Protein AF-A0A061F0X8-F1 (afdb_monomer)

Structure (mmCIF, N/CA/C/O backbone):
data_AF-A0A061F0X8-F1
#
_entry.id   AF-A0A061F0X8-F1
#
loop_
_atom_site.group_PDB
_atom_site.id
_atom_site.type_symbol
_atom_site.label_atom_id
_atom_site.label_alt_id
_atom_site.label_comp_id
_atom_site.label_asym_id
_atom_site.label_entity_id
_atom_site.label_seq_id
_atom_site.pdbx_PDB_ins_code
_atom_site.Cartn_x
_atom_site.Cartn_y
_atom_site.Cartn_z
_atom_site.occupancy
_atom_site.B_iso_or_equiv
_atom_site.auth_seq_id
_atom_site.auth_comp_id
_atom_site.auth_asym_id
_atom_site.auth_atom_id
_atom_site.pdbx_PDB_model_num
ATOM 1 N N . MET A 1 1 ? 11.553 -8.098 -6.217 1.00 59.06 1 MET A N 1
ATOM 2 C CA . MET A 1 1 ? 10.451 -7.288 -6.781 1.00 59.06 1 MET A CA 1
ATOM 3 C C . MET A 1 1 ? 9.212 -7.229 -5.880 1.00 59.06 1 MET A C 1
ATOM 5 O O . MET A 1 1 ? 8.798 -6.135 -5.521 1.00 59.06 1 MET A O 1
ATOM 9 N N . ASN A 1 2 ? 8.655 -8.365 -5.433 1.00 69.56 2 ASN A N 1
ATOM 10 C CA . ASN A 1 2 ? 7.354 -8.390 -4.731 1.00 69.56 2 ASN A CA 1
ATOM 11 C C . ASN A 1 2 ? 7.320 -7.640 -3.382 1.00 69.56 2 ASN A C 1
ATOM 13 O O . ASN A 1 2 ? 6.309 -7.032 -3.047 1.00 69.56 2 ASN A O 1
ATOM 17 N N . LYS A 1 3 ? 8.431 -7.601 -2.628 1.00 80.56 3 LYS A N 1
ATOM 18 C CA . LYS A 1 3 ? 8.507 -6.831 -1.369 1.00 80.56 3 LYS A CA 1
ATOM 19 C C . LYS A 1 3 ? 8.357 -5.316 -1.582 1.00 80.56 3 LYS A C 1
ATOM 21 O O . LYS A 1 3 ? 7.738 -4.656 -0.755 1.00 80.56 3 LYS A O 1
ATOM 26 N N . THR A 1 4 ? 8.884 -4.765 -2.678 1.00 84.31 4 THR A N 1
ATOM 27 C CA . THR A 1 4 ? 8.784 -3.326 -2.991 1.00 84.31 4 THR A CA 1
ATOM 28 C C . THR A 1 4 ? 7.346 -2.934 -3.322 1.00 84.31 4 THR A C 1
ATOM 30 O O . THR A 1 4 ? 6.855 -1.931 -2.811 1.00 84.31 4 THR A O 1
ATOM 33 N N . LEU A 1 5 ? 6.647 -3.776 -4.089 1.00 87.31 5 LEU A N 1
ATOM 34 C CA . LEU A 1 5 ? 5.228 -3.603 -4.415 1.00 87.31 5 LEU A CA 1
ATOM 35 C C . LEU A 1 5 ? 4.345 -3.569 -3.169 1.00 87.31 5 LEU A C 1
ATOM 37 O O . LEU A 1 5 ? 3.570 -2.635 -2.988 1.00 87.31 5 LEU A O 1
ATOM 41 N N . VAL A 1 6 ? 4.512 -4.546 -2.275 1.00 90.31 6 VAL A N 1
ATOM 42 C CA . VAL A 1 6 ? 3.738 -4.620 -1.026 1.00 90.31 6 VAL A CA 1
ATOM 43 C C . VAL A 1 6 ? 4.015 -3.412 -0.127 1.00 90.31 6 VAL A C 1
ATOM 45 O O . VAL A 1 6 ? 3.086 -2.867 0.468 1.00 90.31 6 VAL A O 1
ATOM 48 N N . LYS A 1 7 ? 5.272 -2.949 -0.047 1.00 91.56 7 LYS A N 1
ATOM 49 C CA . LYS A 1 7 ? 5.613 -1.736 0.713 1.00 91.56 7 LYS A CA 1
ATOM 50 C C . LYS A 1 7 ? 4.946 -0.494 0.119 1.00 91.56 7 LYS A C 1
ATOM 52 O O . LYS A 1 7 ? 4.396 0.290 0.883 1.00 91.56 7 LYS A O 1
ATOM 57 N N . MET A 1 8 ? 4.929 -0.334 -1.205 1.00 90.69 8 MET A N 1
ATOM 58 C CA . MET A 1 8 ? 4.262 0.811 -1.835 1.00 90.69 8 MET A CA 1
ATOM 59 C C . MET A 1 8 ? 2.745 0.762 -1.718 1.00 90.69 8 MET A C 1
ATOM 61 O O . MET A 1 8 ? 2.159 1.772 -1.350 1.00 90.69 8 MET A O 1
ATOM 65 N N . ALA A 1 9 ? 2.113 -0.392 -1.937 1.00 91.75 9 ALA A N 1
ATOM 66 C CA . ALA A 1 9 ? 0.673 -0.540 -1.729 1.00 91.75 9 ALA A CA 1
ATOM 67 C C . ALA A 1 9 ? 0.285 -0.198 -0.281 1.00 91.75 9 ALA A C 1
ATOM 69 O O . ALA A 1 9 ? -0.667 0.543 -0.041 1.00 91.75 9 ALA A O 1
ATOM 70 N N . ARG A 1 10 ? 1.082 -0.646 0.696 1.00 92.56 10 ARG A N 1
ATOM 71 C CA . ARG A 1 10 ? 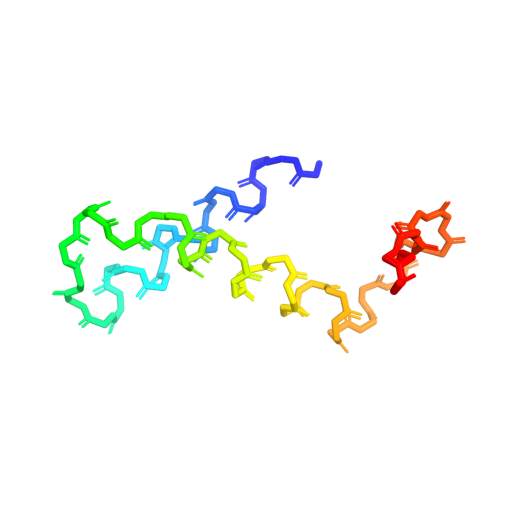0.873 -0.300 2.106 1.00 92.56 10 ARG A CA 1
ATOM 72 C C . ARG A 1 10 ? 1.074 1.194 2.379 1.00 92.56 10 ARG A C 1
ATOM 74 O O . ARG A 1 10 ? 0.262 1.779 3.087 1.00 92.56 10 ARG A O 1
ATOM 81 N N . CYS A 1 11 ? 2.106 1.818 1.807 1.00 93.44 11 CYS A N 1
ATOM 82 C CA . CYS A 1 11 ? 2.310 3.266 1.910 1.00 93.44 11 CYS A CA 1
ATOM 83 C C . CYS A 1 11 ? 1.169 4.064 1.268 1.00 93.44 11 CYS A C 1
ATOM 85 O O . CYS A 1 11 ? 0.765 5.074 1.833 1.00 93.44 11 CYS A O 1
ATOM 87 N N . LEU A 1 12 ? 0.628 3.618 0.131 1.00 92.75 12 LEU A N 1
ATOM 88 C CA . LEU A 1 12 ? -0.506 4.263 -0.536 1.00 92.75 12 LEU A CA 1
ATOM 89 C C . LEU A 1 12 ? -1.762 4.221 0.338 1.00 92.75 12 LEU A C 1
ATOM 91 O O . LEU A 1 12 ? -2.432 5.239 0.490 1.00 92.75 12 LEU A O 1
ATOM 95 N N . LEU A 1 13 ? -2.046 3.075 0.962 1.00 94.31 13 LEU A N 1
ATOM 96 C CA . LEU A 1 13 ? -3.189 2.941 1.865 1.00 94.31 13 LEU A CA 1
ATOM 97 C C . LEU A 1 13 ? -3.021 3.778 3.133 1.00 94.31 13 LEU A C 1
ATOM 99 O O . LEU A 1 13 ? -3.916 4.543 3.473 1.00 94.31 13 LEU A O 1
ATOM 103 N N . ILE A 1 14 ? -1.868 3.683 3.804 1.00 93.69 14 ILE A N 1
ATOM 104 C CA . ILE A 1 14 ? -1.603 4.439 5.039 1.00 93.69 14 ILE A CA 1
ATOM 105 C C . ILE A 1 14 ? -1.574 5.943 4.751 1.00 93.69 14 ILE A C 1
ATOM 107 O O . ILE A 1 14 ? -2.224 6.713 5.448 1.00 93.69 14 ILE A O 1
ATOM 111 N N . GLY A 1 15 ? -0.870 6.364 3.699 1.00 92.06 15 GLY A N 1
ATOM 112 C CA . GLY A 1 15 ? -0.721 7.775 3.341 1.00 92.06 15 GLY A CA 1
ATOM 113 C C . GLY A 1 15 ? -2.024 8.442 2.902 1.00 92.06 15 GLY A C 1
ATOM 114 O O . GLY A 1 15 ? -2.145 9.660 2.994 1.00 92.06 15 GLY A O 1
ATOM 115 N N . LYS A 1 16 ? -3.008 7.661 2.443 1.00 90.94 16 LYS A N 1
ATOM 116 C CA . LYS A 1 16 ? -4.350 8.147 2.095 1.00 90.94 16 LYS A CA 1
ATOM 117 C C . LYS A 1 16 ? -5.420 7.797 3.132 1.00 90.94 16 LYS A C 1
ATOM 119 O O . LYS A 1 16 ? -6.580 8.121 2.911 1.00 90.94 16 LYS A O 1
ATOM 124 N N . GLY A 1 17 ? -5.056 7.144 4.240 1.00 92.56 17 GLY A N 1
ATOM 125 C CA . GLY A 1 17 ? -6.012 6.682 5.252 1.00 92.56 17 GLY A CA 1
ATOM 126 C C . GLY A 1 17 ? -7.068 5.717 4.700 1.00 92.56 17 GLY A C 1
ATOM 127 O O . GLY A 1 17 ? -8.195 5.689 5.189 1.00 92.56 17 GLY A O 1
ATOM 128 N N . LEU A 1 18 ? -6.737 4.962 3.649 1.00 92.81 18 LEU A N 1
ATOM 129 C CA . LEU A 1 18 ? -7.684 4.089 2.967 1.00 92.81 18 LEU A CA 1
ATOM 130 C C . LEU A 1 18 ? -7.827 2.746 3.698 1.00 92.81 18 LEU A C 1
ATOM 132 O O . LEU A 1 18 ? -6.822 2.136 4.074 1.00 92.81 18 LEU A O 1
ATOM 136 N N . PRO A 1 19 ? -9.061 2.235 3.851 1.00 91.38 19 PRO A N 1
ATOM 137 C CA . PRO A 1 19 ? -9.286 0.916 4.422 1.00 91.38 19 PRO A CA 1
ATOM 138 C C . PRO A 1 19 ? -8.714 -0.192 3.531 1.00 91.38 19 PRO A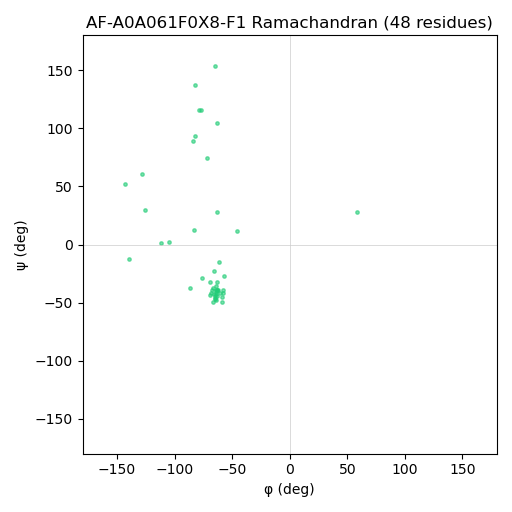 C 1
ATOM 140 O O . PRO A 1 19 ? -8.661 -0.082 2.306 1.00 91.38 19 PRO A O 1
ATOM 143 N N . THR A 1 20 ? -8.359 -1.321 4.144 1.00 91.75 20 THR A N 1
ATOM 144 C CA . THR A 1 20 ? -7.671 -2.446 3.485 1.00 91.75 20 THR A CA 1
ATOM 145 C C . THR A 1 20 ? -8.468 -3.081 2.340 1.00 91.75 20 THR A C 1
ATOM 147 O O . THR A 1 20 ? -7.895 -3.778 1.513 1.00 91.75 20 THR A O 1
ATOM 150 N N . ARG A 1 21 ? -9.774 -2.806 2.221 1.00 93.69 21 ARG A N 1
ATOM 151 C CA . ARG A 1 21 ? -10.585 -3.214 1.058 1.00 93.69 21 ARG A CA 1
ATOM 152 C C . ARG A 1 21 ? -10.034 -2.686 -0.275 1.00 93.69 21 ARG A C 1
ATOM 154 O O . ARG A 1 21 ? -10.208 -3.331 -1.298 1.00 93.69 21 ARG A O 1
ATOM 161 N N . PHE A 1 22 ? -9.317 -1.561 -0.246 1.00 92.12 22 PHE A N 1
ATOM 162 C CA . PHE A 1 22 ? -8.675 -0.956 -1.417 1.00 92.12 22 PHE A CA 1
ATOM 163 C C . PHE A 1 22 ? -7.307 -1.580 -1.752 1.00 92.12 22 PHE A C 1
ATOM 165 O O . PHE A 1 22 ? -6.548 -1.029 -2.545 1.00 92.12 22 PHE A O 1
ATOM 172 N N . TRP A 1 23 ? -6.951 -2.724 -1.156 1.00 91.56 23 TRP A N 1
ATOM 173 C CA . TRP A 1 23 ? -5.652 -3.375 -1.364 1.00 91.56 23 TRP A CA 1
ATOM 174 C C . TRP A 1 23 ? -5.368 -3.711 -2.834 1.00 91.56 23 TRP A C 1
ATOM 176 O O . TRP A 1 23 ? -4.244 -3.519 -3.296 1.00 91.56 23 TRP A O 1
ATOM 186 N N . ALA A 1 24 ? -6.381 -4.157 -3.582 1.00 92.19 24 ALA A N 1
ATOM 187 C CA . ALA A 1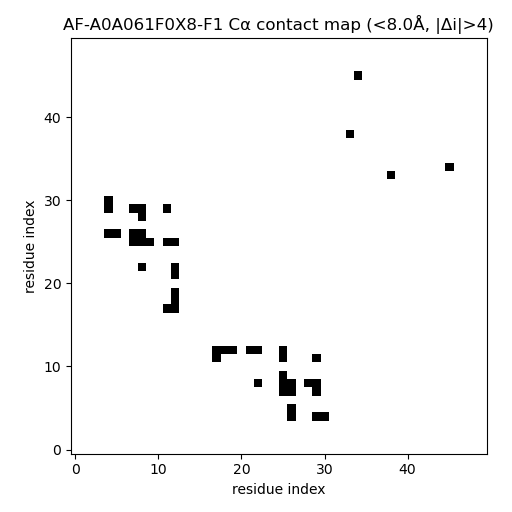 24 ? -6.245 -4.460 -5.007 1.00 92.19 24 ALA A CA 1
ATOM 188 C C . ALA A 1 24 ? -5.930 -3.203 -5.842 1.00 92.19 24 ALA A C 1
ATOM 190 O O . ALA A 1 24 ? -5.008 -3.216 -6.655 1.00 92.19 24 ALA A O 1
ATOM 191 N N . GLU A 1 25 ? -6.627 -2.092 -5.592 1.00 91.06 25 GLU A N 1
ATOM 192 C CA . GLU A 1 25 ? -6.381 -0.804 -6.260 1.00 91.06 25 GLU A CA 1
ATOM 193 C C . GLU A 1 25 ? -5.034 -0.193 -5.863 1.00 91.06 25 GLU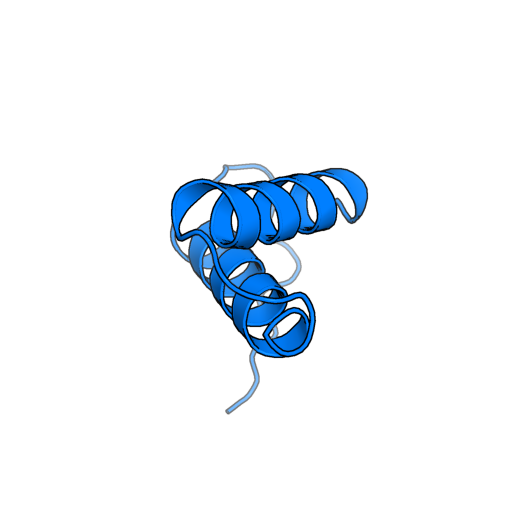 A C 1
ATOM 195 O O . GLU A 1 25 ? -4.311 0.332 -6.714 1.00 91.06 25 GLU A O 1
ATOM 200 N N . ALA A 1 26 ? -4.646 -0.312 -4.591 1.00 93.25 26 ALA A N 1
ATOM 201 C CA . ALA A 1 26 ? -3.342 0.135 -4.112 1.00 93.25 26 ALA A CA 1
ATOM 202 C C . ALA A 1 26 ? -2.194 -0.663 -4.750 1.00 93.25 26 ALA A C 1
ATOM 204 O O . ALA A 1 26 ? -1.173 -0.079 -5.117 1.00 93.25 26 ALA A O 1
ATOM 205 N N . LEU A 1 27 ? -2.359 -1.978 -4.933 1.00 91.06 27 LEU A N 1
ATOM 206 C CA . LEU A 1 27 ? -1.404 -2.809 -5.669 1.00 91.06 27 LEU A CA 1
ATOM 207 C C . LEU A 1 27 ? -1.337 -2.420 -7.145 1.00 91.06 27 LEU A C 1
ATOM 209 O O . LEU A 1 27 ? -0.234 -2.245 -7.658 1.00 91.06 27 LEU A O 1
ATOM 213 N N . ASN A 1 28 ? -2.480 -2.237 -7.809 1.00 90.31 28 ASN A N 1
ATOM 214 C CA . ASN A 1 28 ? -2.513 -1.836 -9.215 1.00 90.31 28 ASN A CA 1
ATOM 215 C C . ASN A 1 28 ? -1.834 -0.472 -9.424 1.00 90.31 28 ASN A C 1
ATOM 217 O O . ASN A 1 28 ? -1.015 -0.302 -10.323 1.00 90.31 28 ASN A O 1
ATOM 221 N N . THR A 1 29 ? -2.082 0.474 -8.518 1.00 89.44 29 THR A N 1
ATOM 222 C CA . THR A 1 29 ? -1.428 1.789 -8.516 1.00 89.44 29 THR A CA 1
ATOM 223 C C . THR A 1 29 ? 0.077 1.674 -8.272 1.00 89.44 29 THR A C 1
ATOM 225 O O . THR A 1 29 ? 0.856 2.350 -8.937 1.00 89.44 29 THR A O 1
ATOM 228 N N . ALA A 1 30 ? 0.515 0.802 -7.359 1.00 90.06 30 ALA A N 1
ATOM 229 C CA . ALA A 1 30 ? 1.934 0.565 -7.103 1.00 90.06 30 ALA A CA 1
ATOM 230 C C . ALA A 1 30 ? 2.649 -0.098 -8.297 1.00 90.06 30 ALA A C 1
ATOM 232 O O . ALA A 1 30 ? 3.794 0.251 -8.584 1.00 90.06 30 ALA A O 1
ATOM 233 N N . VAL A 1 31 ? 1.986 -1.023 -9.004 1.00 87.44 31 VAL A N 1
ATOM 234 C CA . VAL A 1 31 ? 2.486 -1.607 -10.264 1.00 87.44 31 VAL A CA 1
ATOM 235 C C . VAL A 1 31 ? 2.578 -0.532 -11.335 1.00 87.44 31 VAL A C 1
ATOM 237 O O . VAL A 1 31 ? 3.624 -0.397 -11.963 1.00 87.44 31 VAL A O 1
ATOM 240 N N . ASN A 1 32 ? 1.525 0.268 -11.499 1.00 85.75 32 ASN A N 1
ATOM 241 C CA . ASN A 1 32 ? 1.507 1.360 -12.461 1.00 85.75 32 ASN A CA 1
ATOM 242 C C . ASN A 1 32 ? 2.634 2.363 -12.179 1.00 85.75 32 ASN A C 1
ATOM 244 O O . ASN A 1 32 ? 3.375 2.711 -13.087 1.00 85.75 32 ASN A O 1
ATOM 248 N N . LEU A 1 33 ? 2.844 2.750 -10.918 1.00 82.56 33 LEU A N 1
ATOM 249 C CA . LEU A 1 33 ? 3.916 3.664 -10.515 1.00 82.56 33 LEU A CA 1
ATOM 250 C C . LEU A 1 33 ? 5.317 3.092 -10.790 1.00 82.56 33 LEU A C 1
ATOM 252 O O . LEU A 1 33 ? 6.193 3.826 -11.236 1.00 82.56 33 LEU A O 1
ATOM 256 N N . LEU A 1 34 ? 5.530 1.791 -10.566 1.00 78.88 34 LEU A N 1
ATOM 257 C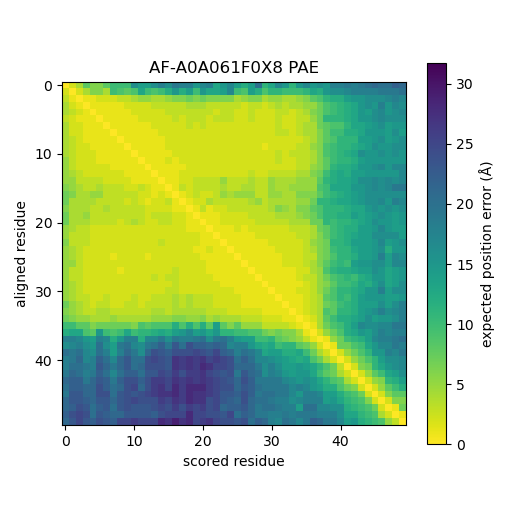 CA . LEU A 1 34 ? 6.789 1.112 -10.908 1.00 78.88 34 LEU A CA 1
ATOM 258 C C . LEU A 1 34 ? 7.019 0.975 -12.405 1.00 78.88 34 LEU A C 1
ATOM 260 O O . LEU A 1 34 ? 8.164 0.946 -12.837 1.00 78.88 34 LEU A O 1
ATOM 264 N N . ASN A 1 35 ? 5.944 0.828 -13.171 1.00 75.06 35 ASN A N 1
ATOM 265 C CA . ASN A 1 35 ? 6.010 0.738 -14.619 1.00 75.06 35 ASN A CA 1
ATOM 266 C C . ASN A 1 35 ? 6.243 2.120 -15.253 1.00 75.06 35 ASN A C 1
ATOM 268 O O . ASN A 1 35 ? 6.850 2.217 -16.313 1.00 75.06 35 ASN A O 1
ATOM 272 N N . TYR A 1 36 ? 5.775 3.186 -14.595 1.00 73.31 36 TYR A N 1
ATOM 273 C CA . TYR A 1 36 ? 5.880 4.564 -15.076 1.00 73.31 36 TYR A CA 1
ATOM 274 C C . TYR A 1 36 ? 7.186 5.249 -14.681 1.00 73.31 36 TYR A C 1
ATOM 276 O O . TYR A 1 36 ? 7.735 6.039 -15.445 1.00 73.31 36 TYR A O 1
ATOM 284 N N . LEU A 1 37 ? 7.686 4.978 -13.474 1.00 66.50 37 LEU A N 1
ATOM 285 C CA . LEU A 1 37 ? 9.020 5.398 -13.078 1.00 66.50 37 LEU A CA 1
ATOM 286 C C . LEU A 1 37 ? 9.992 4.428 -13.746 1.00 66.50 37 LEU A C 1
ATOM 288 O O . LEU A 1 37 ? 9.972 3.249 -13.397 1.00 66.50 37 LEU A O 1
ATOM 292 N N . PRO A 1 38 ? 10.857 4.871 -14.674 1.00 55.78 38 PRO A N 1
ATOM 293 C CA . PRO A 1 38 ? 11.851 4.004 -15.278 1.00 55.78 38 PRO A CA 1
ATOM 294 C C . PRO A 1 38 ? 12.925 3.717 -14.226 1.00 55.78 38 PRO A C 1
ATOM 296 O O . PRO A 1 38 ? 14.036 4.248 -14.252 1.00 55.78 38 PRO A O 1
ATOM 299 N N . THR A 1 39 ? 12.611 2.873 -13.244 1.00 54.97 39 THR A N 1
ATOM 300 C CA . THR A 1 39 ? 13.645 2.174 -12.502 1.00 54.97 39 THR A CA 1
ATOM 301 C C . THR A 1 39 ? 14.341 1.302 -13.533 1.00 54.97 39 THR A C 1
ATOM 303 O O . THR A 1 39 ? 13.785 0.2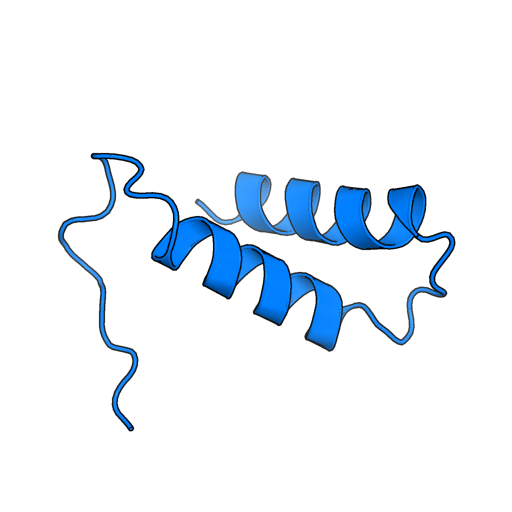97 -13.968 1.00 54.97 39 THR A O 1
ATOM 306 N N . LYS A 1 40 ? 15.538 1.738 -13.942 1.00 51.91 40 LYS A N 1
ATOM 307 C CA . LYS A 1 40 ? 16.516 1.133 -14.873 1.00 51.91 40 LYS A CA 1
ATOM 308 C C . LYS A 1 40 ? 16.811 -0.376 -14.686 1.00 51.91 40 LYS A C 1
ATOM 310 O O . LYS A 1 40 ? 17.765 -0.884 -15.257 1.00 51.91 40 LYS A O 1
ATOM 315 N N . ALA A 1 41 ? 16.036 -1.101 -13.885 1.00 53.16 41 ALA A N 1
ATOM 316 C CA . ALA A 1 41 ? 16.197 -2.509 -13.557 1.00 53.16 41 ALA A CA 1
ATOM 317 C C . ALA A 1 41 ? 15.095 -3.429 -14.134 1.00 53.16 41 ALA A C 1
ATOM 319 O O . ALA A 1 41 ? 15.133 -4.625 -13.850 1.00 53.16 41 ALA A O 1
ATOM 320 N N . LEU A 1 42 ? 14.111 -2.925 -14.901 1.00 54.75 42 LEU A N 1
ATOM 321 C CA . LEU A 1 42 ? 12.989 -3.742 -15.410 1.00 54.75 42 LEU A CA 1
ATOM 322 C C . LEU A 1 42 ? 12.782 -3.701 -16.937 1.00 54.75 42 LEU A C 1
ATOM 324 O O . LEU A 1 42 ? 11.683 -3.955 -17.418 1.00 54.75 42 LEU A O 1
ATOM 328 N N . GLU A 1 43 ? 13.844 -3.511 -17.714 1.00 50.19 43 GLU A N 1
ATOM 329 C CA . GLU A 1 43 ? 13.865 -3.653 -19.189 1.00 50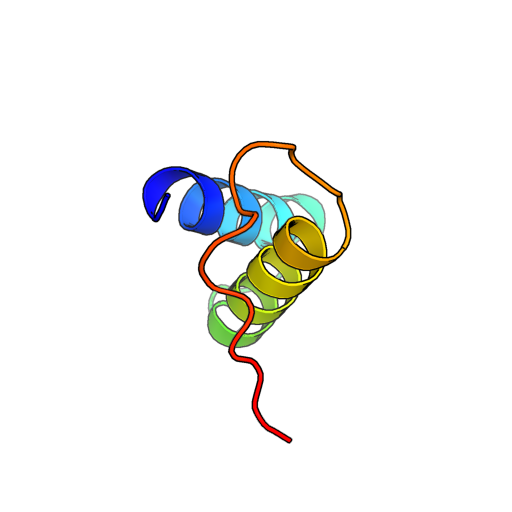.19 43 GLU A CA 1
ATOM 330 C C . GLU A 1 43 ? 13.557 -5.093 -19.696 1.00 50.19 43 GLU A C 1
ATOM 332 O O . GLU A 1 43 ? 14.051 -5.517 -20.732 1.00 50.19 43 GLU A O 1
ATOM 337 N N . SER A 1 44 ? 12.783 -5.916 -18.976 1.00 48.12 44 SER A N 1
ATOM 338 C CA . SER A 1 44 ? 12.568 -7.325 -19.351 1.00 48.12 44 SER A CA 1
ATOM 339 C C . SER A 1 44 ? 11.150 -7.871 -19.175 1.00 48.12 44 SER A C 1
ATOM 341 O O . SER A 1 44 ? 10.877 -8.946 -19.710 1.00 48.12 44 SER A O 1
ATOM 343 N N . LYS A 1 45 ? 10.220 -7.199 -18.484 1.00 49.72 45 LYS A N 1
ATOM 344 C CA . LYS A 1 45 ? 8.843 -7.723 -18.348 1.00 49.72 45 LYS A CA 1
ATOM 345 C C . LYS A 1 45 ? 7.779 -6.632 -18.382 1.00 49.72 45 LYS A C 1
ATOM 347 O O . LYS A 1 45 ? 6.905 -6.588 -17.523 1.00 49.72 45 LYS A O 1
ATOM 352 N N . SER A 1 46 ? 7.824 -5.785 -19.407 1.00 49.38 46 SER A N 1
ATOM 353 C CA . SER A 1 46 ? 6.609 -5.102 -19.847 1.00 49.38 46 SER A CA 1
ATOM 354 C C . SER A 1 46 ? 5.842 -6.055 -20.761 1.00 49.38 46 SER A C 1
ATOM 356 O O . SER A 1 46 ? 6.126 -6.186 -21.947 1.00 49.38 46 SER A O 1
ATOM 358 N N . ALA A 1 47 ? 4.914 -6.799 -20.169 1.00 47.00 47 ALA A N 1
ATOM 359 C CA . ALA A 1 47 ? 3.858 -7.488 -20.896 1.00 47.00 47 ALA A CA 1
ATOM 360 C C . ALA A 1 47 ? 2.523 -7.115 -20.249 1.00 47.00 47 ALA A C 1
ATOM 362 O O . ALA A 1 47 ? 1.808 -7.964 -19.722 1.00 47.00 47 ALA A O 1
ATOM 363 N N . PHE A 1 48 ? 2.204 -5.819 -20.255 1.00 48.16 48 PHE A N 1
ATOM 364 C CA . PHE A 1 48 ? 0.811 -5.399 -20.186 1.00 48.16 48 PHE A CA 1
ATOM 365 C C . PHE A 1 48 ? 0.272 -5.452 -21.617 1.00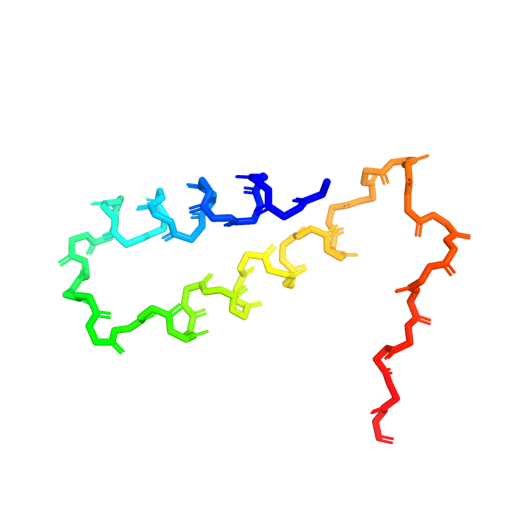 48.16 48 PHE A C 1
ATOM 367 O O . PHE A 1 48 ? 0.424 -4.514 -22.397 1.00 48.16 48 PHE A O 1
ATOM 374 N N . LYS A 1 49 ? -0.243 -6.626 -21.992 1.00 37.03 49 LYS A N 1
ATOM 375 C CA . LYS A 1 49 ? -0.980 -6.826 -23.237 1.00 37.03 49 LYS A CA 1
ATOM 376 C C . LY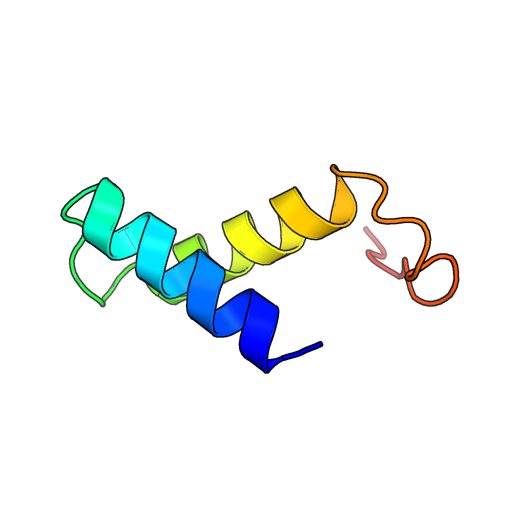S A 1 49 ? -2.393 -6.287 -23.012 1.00 37.03 49 LYS A C 1
ATOM 378 O O . LYS A 1 49 ? -3.081 -6.779 -22.120 1.00 37.03 49 LYS A O 1
ATOM 383 N N . ALA A 1 50 ? -2.734 -5.241 -23.765 1.00 40.41 50 ALA A N 1
ATOM 384 C CA . ALA A 1 50 ? -4.095 -4.737 -23.922 1.00 40.41 50 ALA A CA 1
ATOM 385 C C . ALA A 1 50 ? -4.995 -5.781 -24.599 1.00 40.41 50 ALA A C 1
ATOM 387 O O . ALA A 1 50 ? -4.453 -6.605 -25.380 1.00 40.41 50 ALA A O 1
#

Solvent-accessible surface area (backbone atoms only — not comparable to full-atom values): 3132 Å² total; per-residue (Å²): 113,70,69,61,42,54,51,43,18,49,48,52,28,63,77,65,72,49,63,75,88,48,48,67,60,28,38,51,50,32,51,49,50,56,69,68,44,81,61,91,83,56,96,81,72,87,75,84,77,129

Sequence (50 aa):
MNKTLVKMARCLLIGKGLPTRFWAEALNTAVNLLNYLPTKALESKSAFKA

Secondary structure (DSSP, 8-state):
-HHHHHHHHHHHHHHTT--GGGHHHHHHHHHHHHHHTT-TT-TT------

Nearest PDB structures (foldseek):
  3psp-assembly1_A  TM=6.335E-01  e=5.285E+00  Saccharomyces cerevisiae

InterPro domains:
  IPR012337 Ribonuclease H-like superfamily [SSF53098] (1-49)
  IPR036397 Ribonuclease H superfamily [G3DSA:3.30.420.10] (1-50)
  IPR039537 Retrotransposon Ty1/copia-like [PTHR42648] (1-49)

Mean predicted aligned error: 8.93 Å

Radius of gyration: 11.72 Å; Cα contacts (8 Å, |Δi|>4): 24; chains: 1; bounding box: 27×16×29 Å

Organism: Theobroma cacao (NCBI:txid3641)

pLDDT: mean 77.36, std 18.35, range [37.03, 94.31]

Foldseek 3Di:
DVVQLQVQLVCVCVVVVHDCVCSVVSSVVSVVVPVPPPPVPPPDDPPPDD